Protein AF-A0A959NA51-F1 (afdb_monomer_lite)

Sequence (120 aa):
MKVLKYKSLKYNFSIVLLLSFVLGFSHCTSKLSTNKKTPHKFLILIERTENGLKLTSSEGCAWSELSFTISQDMQQTVSQLGMTTPDQTSTKDNNGLYDFLIVFTKTKDGISLVGKKGTA

pLDDT: mean 77.31, std 18.48, range [42.16, 98.5]

Foldseek 3Di:
DDDDDDDDDDDDPVVVVVVVPPPPPPPPPPPPPPVVVPQADWDWDWDADPADIKIATPGQAPDRIDDDHADAQGKWKAFSDGTDDPPDPPPDPVVPGGDWIWIWHQYPVGIDIDTPPSDD

Radius of gyration: 34.77 Å; chains: 1; bounding box: 69×37×106 Å

Secondary structure (DSSP, 8-state):
---PPPPP----HHHHTTSGGGG-------------------EEEEEE-SSSEEEEEEES-S-SEEEE---TT-EEEEETTEEE-TT------TT-----EEEEEEETTEEEEEEEES--

Structure (mmCIF, N/CA/C/O backbone):
data_AF-A0A959NA51-F1
#
_entry.id   AF-A0A959NA51-F1
#
loop_
_atom_site.group_PDB
_atom_site.id
_atom_site.type_symbol
_atom_site.label_atom_id
_atom_site.label_alt_id
_atom_site.label_comp_id
_atom_site.label_asym_id
_atom_site.label_entity_id
_atom_site.label_seq_id
_atom_site.pdbx_PDB_ins_code
_atom_site.Cartn_x
_atom_site.Cartn_y
_atom_site.Cartn_z
_atom_site.occupancy
_atom_site.B_iso_or_equiv
_atom_site.auth_seq_id
_atom_site.auth_comp_id
_atom_site.auth_asym_id
_atom_site.auth_atom_id
_atom_site.pdbx_PDB_model_num
ATOM 1 N N . MET A 1 1 ? 52.877 -22.730 -89.038 1.00 42.16 1 MET A N 1
ATOM 2 C CA . MET A 1 1 ? 52.033 -21.620 -88.543 1.00 42.16 1 MET A CA 1
ATOM 3 C C . MET A 1 1 ? 50.584 -22.111 -88.494 1.00 42.16 1 MET A C 1
ATOM 5 O O . MET A 1 1 ? 50.021 -22.370 -89.547 1.00 42.16 1 MET A O 1
ATOM 9 N N . LYS A 1 2 ? 50.016 -22.385 -87.307 1.00 50.38 2 LYS A N 1
ATOM 10 C CA . LYS A 1 2 ? 48.619 -22.850 -87.156 1.00 50.38 2 LYS A CA 1
ATOM 11 C C . LYS A 1 2 ? 47.751 -21.657 -86.762 1.00 50.38 2 LYS A C 1
ATOM 13 O O . LYS A 1 2 ? 47.970 -21.075 -85.707 1.00 50.38 2 LYS A O 1
ATOM 18 N N . VAL A 1 3 ? 46.795 -21.297 -87.612 1.00 48.84 3 VAL A N 1
ATOM 19 C CA . VAL A 1 3 ? 45.843 -20.210 -87.348 1.00 48.84 3 VAL A CA 1
ATOM 20 C C . VAL A 1 3 ? 44.620 -20.819 -86.664 1.00 48.84 3 VAL A C 1
ATOM 22 O O . VAL A 1 3 ? 43.935 -21.660 -87.247 1.00 48.84 3 VAL A O 1
ATOM 25 N N . LEU A 1 4 ? 44.373 -20.448 -85.407 1.00 55.72 4 LEU A N 1
ATOM 26 C CA . LEU A 1 4 ? 43.201 -20.897 -84.658 1.00 55.72 4 LEU A CA 1
ATOM 27 C C . LEU A 1 4 ? 41.961 -20.148 -85.161 1.00 55.72 4 LEU A C 1
ATOM 29 O O . LEU A 1 4 ? 41.909 -18.921 -85.128 1.00 55.72 4 LEU A O 1
ATOM 33 N N . LYS A 1 5 ? 40.953 -20.893 -85.627 1.00 58.81 5 LYS A N 1
ATOM 34 C CA . LYS A 1 5 ? 39.634 -20.350 -85.969 1.00 58.81 5 LYS A CA 1
ATOM 35 C C . LYS A 1 5 ? 38.782 -20.266 -84.703 1.00 58.81 5 LYS A C 1
ATOM 37 O O . LYS A 1 5 ? 38.444 -21.298 -84.129 1.00 58.81 5 LYS A O 1
ATOM 42 N N . TYR A 1 6 ? 38.403 -19.057 -84.297 1.00 66.81 6 TYR A N 1
ATOM 43 C CA . TYR A 1 6 ? 37.403 -18.850 -83.248 1.00 66.81 6 TYR A CA 1
ATOM 44 C C . TYR A 1 6 ? 35.991 -18.905 -83.860 1.00 66.81 6 TYR A C 1
ATOM 46 O O . TYR A 1 6 ? 35.735 -18.331 -84.919 1.00 66.81 6 TYR A O 1
ATOM 54 N N . LYS A 1 7 ? 35.080 -19.639 -83.213 1.00 57.53 7 LYS A N 1
ATOM 55 C CA . LYS A 1 7 ? 33.675 -19.780 -83.620 1.00 57.53 7 LYS A CA 1
ATOM 56 C C . LYS A 1 7 ? 32.838 -18.785 -82.812 1.00 57.53 7 LYS A C 1
ATOM 58 O O . LYS A 1 7 ? 32.816 -18.870 -81.587 1.00 57.53 7 LYS A O 1
ATOM 63 N N . SER A 1 8 ? 32.167 -17.845 -83.481 1.00 52.44 8 SER A N 1
ATOM 64 C CA . SER A 1 8 ? 31.359 -16.812 -82.817 1.00 52.44 8 SER A CA 1
ATOM 65 C C . SER A 1 8 ? 30.124 -17.425 -82.151 1.00 52.44 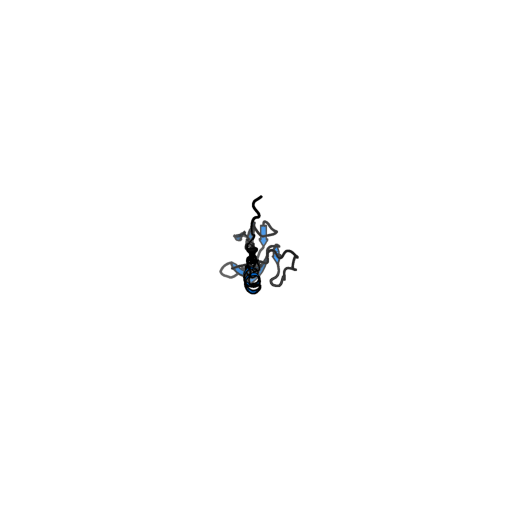8 SER A C 1
ATOM 67 O O . SER A 1 8 ? 29.264 -17.992 -82.834 1.00 52.44 8 SER A O 1
ATOM 69 N N . LEU A 1 9 ? 30.023 -17.294 -80.831 1.00 57.00 9 LEU A N 1
ATOM 70 C CA . LEU A 1 9 ? 28.887 -17.763 -80.045 1.00 57.00 9 LEU A CA 1
ATOM 71 C C . LEU A 1 9 ? 27.806 -16.669 -80.030 1.00 57.00 9 LEU A C 1
ATOM 73 O O . LEU A 1 9 ? 27.994 -15.607 -79.440 1.00 57.00 9 LEU A O 1
ATOM 77 N N . LYS A 1 10 ? 26.697 -16.902 -80.740 1.00 67.56 10 LYS A N 1
ATOM 78 C CA . LYS A 1 10 ? 25.585 -15.948 -80.862 1.00 67.56 10 LYS A CA 1
ATOM 79 C C . LYS A 1 10 ? 24.674 -16.065 -79.641 1.00 67.56 10 LYS A C 1
ATOM 81 O O . LYS A 1 10 ? 23.800 -16.926 -79.602 1.00 67.56 10 LYS A O 1
ATOM 86 N N . TYR A 1 11 ? 24.898 -15.219 -78.642 1.00 61.44 11 TYR A N 1
ATOM 87 C CA . TYR A 1 11 ? 23.985 -15.089 -77.510 1.00 61.44 11 TYR A CA 1
ATOM 88 C C . TYR A 1 11 ? 22.762 -14.264 -77.916 1.00 61.44 11 TYR A C 1
ATOM 90 O O . TYR A 1 11 ? 22.888 -13.136 -78.388 1.00 61.44 11 TYR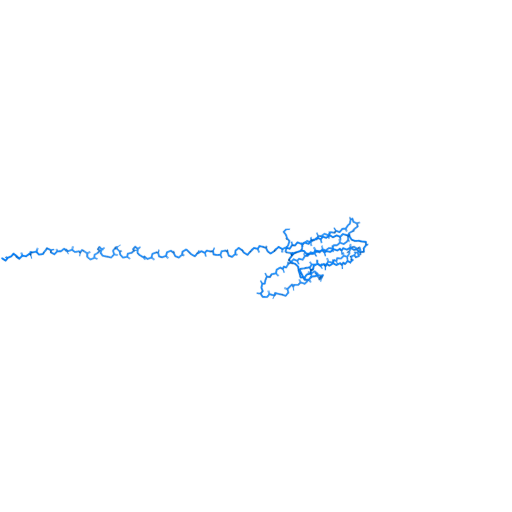 A O 1
ATOM 98 N N . ASN A 1 12 ? 21.571 -14.836 -77.731 1.00 54.12 12 ASN A N 1
ATOM 99 C CA . ASN A 1 12 ? 20.314 -14.135 -77.958 1.00 54.12 12 ASN A CA 1
ATOM 100 C C . ASN A 1 12 ? 20.129 -13.094 -76.852 1.00 54.12 12 ASN A C 1
ATOM 102 O O . ASN A 1 12 ? 20.047 -13.444 -75.676 1.00 54.12 12 ASN A O 1
ATOM 106 N N . PHE A 1 13 ? 20.036 -11.824 -77.241 1.00 57.28 13 PHE A N 1
ATOM 107 C CA . PHE A 1 13 ? 19.865 -10.661 -76.362 1.00 57.28 13 PHE A CA 1
ATOM 108 C C . PHE A 1 13 ? 18.744 -10.838 -75.313 1.00 57.28 13 PHE A C 1
ATOM 110 O O . PHE A 1 13 ? 18.839 -10.328 -74.202 1.00 57.28 13 PHE A O 1
ATOM 117 N N . SER A 1 14 ? 17.733 -11.661 -75.614 1.00 54.66 14 SER A N 1
ATOM 118 C CA . SER A 1 14 ? 16.622 -11.972 -74.708 1.00 54.66 14 SER A CA 1
ATOM 119 C C . SER A 1 14 ? 16.992 -12.842 -73.493 1.00 54.66 14 SER A C 1
ATOM 121 O O . SER A 1 14 ? 16.275 -12.821 -72.499 1.00 54.66 14 SER A O 1
ATOM 123 N N . ILE A 1 15 ? 18.096 -13.599 -73.540 1.00 57.78 15 ILE A N 1
ATOM 124 C CA . ILE A 1 15 ? 18.521 -14.495 -72.444 1.00 57.78 15 ILE A CA 1
ATOM 125 C C . ILE A 1 15 ? 19.254 -13.720 -71.339 1.00 57.78 15 ILE A C 1
ATOM 127 O O . ILE A 1 15 ? 19.184 -14.093 -70.171 1.00 57.78 15 ILE A O 1
ATOM 131 N N . VAL A 1 16 ? 19.903 -12.602 -71.679 1.00 57.44 16 VAL A N 1
ATOM 132 C CA . VAL A 1 16 ? 20.641 -11.776 -70.707 1.00 57.44 16 VAL A CA 1
ATOM 133 C C . VAL A 1 16 ? 19.685 -11.033 -69.762 1.00 57.44 16 VAL A C 1
ATOM 135 O O . VAL A 1 16 ? 20.008 -10.836 -68.594 1.00 57.44 16 VAL A O 1
ATOM 138 N N . LEU A 1 17 ? 18.476 -10.691 -70.226 1.00 55.34 17 LEU A N 1
ATOM 139 C CA . LEU A 1 17 ? 17.476 -9.959 -69.438 1.00 55.34 17 LEU A CA 1
ATOM 140 C C . LEU A 1 17 ? 16.801 -10.819 -68.346 1.00 55.34 17 LEU A C 1
ATOM 142 O O . LEU A 1 17 ? 16.302 -10.286 -67.363 1.00 55.34 17 LEU A O 1
ATOM 146 N N . LEU A 1 18 ? 16.790 -12.148 -68.497 1.00 54.94 18 LEU A N 1
ATOM 147 C CA . LEU A 1 18 ? 16.152 -13.073 -67.546 1.00 54.94 18 LEU A CA 1
ATOM 148 C C . LEU A 1 18 ? 17.040 -13.412 -66.336 1.00 54.94 18 LEU A C 1
ATOM 150 O O . LEU A 1 18 ? 16.531 -13.810 -65.292 1.00 54.94 18 LEU A O 1
ATOM 154 N N . LEU A 1 19 ? 18.357 -13.215 -66.445 1.00 55.25 19 LEU A N 1
ATOM 155 C CA . LEU A 1 19 ? 19.317 -13.486 -65.367 1.00 55.25 19 LEU A CA 1
ATOM 156 C C . LEU A 1 19 ? 19.475 -12.323 -64.372 1.00 55.25 19 LEU A C 1
ATOM 158 O O . LEU A 1 19 ? 19.976 -12.535 -63.270 1.00 55.25 19 LEU A O 1
ATOM 162 N N . SER A 1 20 ? 19.028 -11.109 -64.709 1.00 53.94 20 SER A N 1
ATOM 163 C CA . SER A 1 20 ? 19.143 -9.932 -63.832 1.00 53.94 20 SER A CA 1
ATOM 164 C C . SER A 1 20 ? 18.005 -9.788 -62.812 1.00 53.94 20 SER A C 1
ATOM 166 O O . SER A 1 20 ? 18.121 -8.989 -61.885 1.00 53.94 20 SER A O 1
ATOM 168 N N . PHE A 1 21 ? 16.930 -10.575 -62.917 1.00 52.22 21 PHE A N 1
ATOM 169 C CA . PHE A 1 21 ? 15.767 -10.458 -62.025 1.00 52.22 21 PHE A CA 1
ATOM 170 C C . PHE A 1 21 ? 15.924 -11.191 -60.673 1.00 52.22 21 PHE A C 1
ATOM 172 O O . PHE A 1 21 ? 15.093 -11.038 -59.783 1.00 52.22 21 PHE A O 1
ATOM 179 N N . VAL A 1 22 ? 16.998 -11.965 -60.470 1.00 56.00 22 VAL A N 1
ATOM 180 C CA . VAL A 1 22 ? 17.153 -12.832 -59.279 1.00 56.00 22 VAL A CA 1
ATOM 181 C C . VAL A 1 22 ? 17.844 -12.134 -58.092 1.00 56.00 22 VAL A C 1
ATOM 183 O O . VAL A 1 22 ? 17.839 -12.656 -56.983 1.00 56.00 22 VAL A O 1
ATOM 186 N N . LEU A 1 23 ? 18.393 -10.925 -58.259 1.00 55.78 23 LEU A N 1
ATOM 187 C CA . LEU A 1 23 ? 19.199 -10.260 -57.214 1.00 55.78 23 LEU A CA 1
ATOM 188 C C . LEU A 1 23 ? 18.465 -9.147 -56.435 1.00 55.78 23 LEU A C 1
ATOM 190 O O . LEU A 1 23 ? 19.090 -8.431 -55.659 1.00 55.78 23 LEU A O 1
ATOM 194 N N . GLY A 1 24 ? 17.151 -8.985 -56.629 1.00 58.78 24 GLY A N 1
ATOM 195 C CA . GLY A 1 24 ? 16.401 -7.823 -56.127 1.00 58.78 24 GLY A CA 1
ATOM 196 C C . GLY A 1 24 ? 15.621 -7.993 -54.820 1.00 58.78 24 GLY A C 1
ATOM 197 O O . GLY A 1 24 ? 15.147 -6.997 -54.281 1.00 58.78 24 GLY A O 1
ATOM 198 N N . PHE A 1 25 ? 15.470 -9.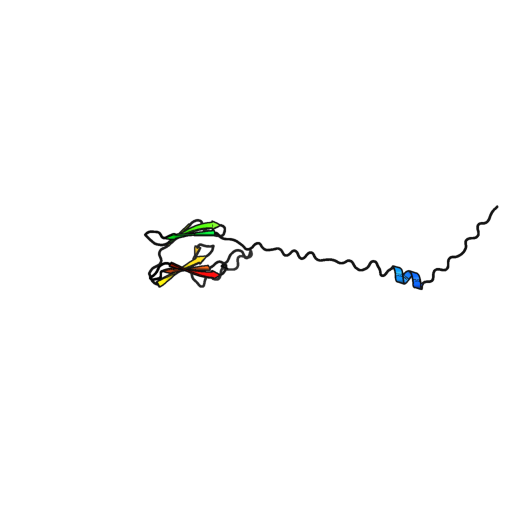204 -54.275 1.00 61.53 25 PHE A N 1
ATOM 199 C CA . PHE A 1 25 ? 14.735 -9.396 -53.018 1.00 61.53 25 PHE A CA 1
ATOM 200 C C . PHE A 1 25 ? 15.685 -9.413 -51.823 1.00 61.53 25 PHE A C 1
ATOM 202 O O . PHE A 1 25 ? 15.886 -10.436 -51.169 1.00 61.53 25 PHE A O 1
ATOM 209 N N . SER A 1 26 ? 16.232 -8.242 -51.502 1.00 61.12 26 SER A N 1
ATOM 210 C CA . SER A 1 26 ? 16.699 -7.962 -50.145 1.00 61.12 26 SER A CA 1
ATOM 211 C C . SER A 1 26 ? 15.483 -7.975 -49.218 1.00 61.12 26 SER A C 1
ATOM 213 O O . SER A 1 26 ? 14.855 -6.947 -48.977 1.00 61.12 26 SER A O 1
ATOM 215 N N . HIS A 1 27 ? 15.123 -9.158 -48.714 1.00 59.53 27 HIS A N 1
ATOM 216 C CA . HIS A 1 27 ? 14.236 -9.288 -47.566 1.00 59.53 27 HIS A CA 1
ATOM 217 C C . HIS A 1 27 ? 14.933 -8.635 -46.370 1.00 59.53 27 HIS A C 1
ATOM 219 O O . HIS A 1 27 ? 15.689 -9.271 -45.640 1.00 59.53 27 HIS A O 1
ATOM 225 N N . CYS A 1 28 ? 14.676 -7.344 -46.159 1.00 58.12 28 CYS A N 1
ATOM 226 C CA . CYS A 1 28 ? 14.855 -6.747 -44.850 1.00 58.12 28 CYS A CA 1
ATOM 227 C C . CYS A 1 28 ? 13.746 -7.319 -43.966 1.00 58.12 28 CYS A C 1
ATOM 229 O O . CYS A 1 28 ? 12.661 -6.755 -43.849 1.00 58.12 28 CYS A O 1
ATOM 231 N N . THR A 1 29 ? 13.991 -8.490 -43.379 1.00 64.38 29 THR A N 1
ATOM 232 C CA . THR A 1 29 ? 13.227 -8.909 -42.211 1.00 64.38 29 THR A CA 1
ATOM 233 C C . THR A 1 29 ? 13.606 -7.935 -41.108 1.00 64.38 29 THR A C 1
ATOM 235 O O . THR A 1 29 ? 14.655 -8.075 -40.472 1.00 64.38 29 THR A O 1
ATOM 238 N N . SER A 1 30 ? 12.791 -6.904 -40.914 1.00 63.31 30 SER A N 1
ATOM 239 C CA . SER A 1 30 ? 12.846 -6.101 -39.708 1.00 63.31 30 SER A CA 1
ATOM 240 C C . SER A 1 30 ? 12.684 -7.072 -38.543 1.00 63.31 30 SER A C 1
ATOM 242 O O . SER A 1 30 ? 11.624 -7.663 -38.339 1.00 63.31 30 SER A O 1
ATOM 244 N N . LYS A 1 31 ? 13.764 -7.294 -37.783 1.00 55.91 31 LYS A N 1
ATOM 245 C CA . LYS A 1 31 ? 13.616 -7.856 -36.446 1.00 55.91 31 LYS A CA 1
ATOM 246 C C . LYS A 1 31 ? 12.703 -6.876 -35.734 1.00 55.91 31 LYS A C 1
ATOM 248 O O . LYS A 1 31 ? 13.115 -5.754 -35.444 1.00 55.91 31 LYS A O 1
ATOM 253 N N . LEU A 1 32 ? 11.457 -7.276 -35.498 1.00 49.75 32 LEU A N 1
ATOM 254 C CA . LEU A 1 32 ? 10.641 -6.622 -34.502 1.00 49.75 32 LEU A CA 1
ATOM 255 C C . LEU A 1 32 ? 11.398 -6.849 -33.195 1.00 49.75 32 LEU A C 1
ATOM 257 O O . LEU A 1 32 ? 11.242 -7.876 -32.539 1.00 49.75 32 LEU A O 1
ATOM 261 N N . SER A 1 33 ? 12.265 -5.903 -32.835 1.00 53.62 33 SER A N 1
ATOM 262 C CA . SER A 1 33 ? 12.566 -5.655 -31.440 1.00 53.62 33 SER A CA 1
ATOM 263 C C . SER A 1 33 ? 11.233 -5.246 -30.845 1.00 53.62 33 SER A C 1
ATOM 265 O O . SER A 1 33 ? 10.927 -4.066 -30.698 1.00 53.62 33 SER A O 1
ATOM 267 N N . THR A 1 34 ? 10.414 -6.239 -30.493 1.00 47.66 34 THR A N 1
ATOM 268 C CA . THR A 1 34 ? 9.601 -6.101 -29.307 1.00 47.66 34 THR A CA 1
ATOM 269 C C . THR A 1 34 ? 10.639 -5.806 -28.240 1.00 47.66 34 THR A C 1
ATOM 271 O O . THR A 1 34 ? 11.298 -6.716 -27.731 1.00 47.66 34 THR A O 1
ATOM 274 N N . ASN A 1 35 ? 10.874 -4.526 -27.961 1.00 55.19 35 ASN A N 1
ATOM 275 C CA . ASN A 1 35 ? 11.334 -4.139 -26.652 1.00 55.19 35 ASN A CA 1
ATOM 276 C C . ASN A 1 35 ? 10.222 -4.679 -25.754 1.00 55.19 35 ASN A C 1
ATOM 278 O O . ASN A 1 35 ? 9.167 -4.062 -25.618 1.00 55.19 35 ASN A O 1
ATOM 282 N N . LYS A 1 36 ? 10.359 -5.941 -25.322 1.00 49.66 36 LYS A N 1
ATOM 283 C CA . LYS A 1 36 ? 9.505 -6.531 -24.308 1.00 49.66 36 LYS A CA 1
ATOM 284 C C . LYS A 1 36 ? 9.826 -5.682 -23.097 1.00 49.66 36 LYS A C 1
ATOM 286 O O . LYS A 1 36 ? 10.773 -5.985 -22.378 1.00 49.66 36 LYS A O 1
ATOM 291 N N . LYS A 1 37 ? 9.107 -4.566 -22.955 1.00 56.75 37 LYS A N 1
ATOM 292 C CA . LYS A 1 37 ? 9.165 -3.714 -21.783 1.00 56.75 37 LYS A CA 1
ATOM 293 C C . LYS A 1 37 ? 8.753 -4.646 -20.661 1.00 56.75 37 LYS A C 1
ATOM 295 O O . LYS A 1 37 ? 7.602 -5.075 -20.597 1.00 56.75 37 LYS A O 1
ATOM 300 N N . THR A 1 38 ? 9.736 -5.103 -19.896 1.00 61.84 38 THR A N 1
ATOM 301 C CA . THR A 1 38 ? 9.493 -5.978 -18.759 1.00 61.84 38 THR A CA 1
ATOM 302 C C . THR A 1 38 ? 8.497 -5.248 -17.874 1.00 61.84 38 THR A C 1
ATOM 304 O O . THR A 1 38 ? 8.766 -4.090 -17.538 1.00 61.84 38 THR A O 1
ATOM 307 N N . PRO A 1 39 ? 7.337 -5.852 -17.556 1.00 67.12 39 PRO A N 1
ATOM 308 C CA . PRO A 1 39 ? 6.377 -5.199 -16.699 1.00 67.12 39 PRO A CA 1
ATOM 309 C C . PRO A 1 39 ? 7.081 -4.865 -15.395 1.00 67.12 39 PRO A C 1
ATOM 311 O O . PRO A 1 39 ? 7.748 -5.684 -14.766 1.00 67.12 39 PRO A O 1
ATOM 314 N N . HIS A 1 40 ? 6.974 -3.593 -15.099 1.00 74.69 40 HIS A N 1
ATOM 315 C CA . HIS A 1 40 ? 7.528 -2.890 -13.976 1.00 74.69 40 HIS A CA 1
ATOM 316 C C . HIS A 1 40 ? 6.899 -3.469 -12.697 1.00 74.69 40 HIS A C 1
ATOM 318 O O . HIS A 1 40 ? 5.685 -3.394 -12.520 1.00 74.69 40 HIS A O 1
ATOM 324 N N . LYS A 1 41 ? 7.716 -4.122 -11.858 1.00 85.81 41 LYS A N 1
ATOM 325 C CA . LYS A 1 41 ? 7.278 -4.845 -10.654 1.00 85.81 41 LYS A CA 1
ATOM 326 C C . LYS A 1 41 ? 7.395 -3.969 -9.409 1.00 85.81 41 LYS A C 1
ATOM 328 O O . LYS A 1 41 ? 8.292 -3.137 -9.313 1.00 85.81 41 LYS A O 1
ATOM 333 N N . PHE A 1 42 ? 6.495 -4.185 -8.459 1.00 90.06 42 PHE A N 1
ATOM 334 C CA . PHE A 1 42 ? 6.580 -3.630 -7.113 1.00 90.06 42 PHE A CA 1
ATOM 335 C C . PHE A 1 42 ? 6.222 -4.712 -6.096 1.00 90.06 42 PHE A C 1
ATOM 337 O O . PHE A 1 42 ? 5.444 -5.621 -6.400 1.00 90.06 42 PHE A O 1
ATOM 344 N N . LEU A 1 43 ? 6.793 -4.614 -4.897 1.00 93.56 43 LEU A N 1
ATOM 345 C CA . LEU A 1 43 ? 6.512 -5.534 -3.799 1.00 93.56 43 LEU A CA 1
ATOM 346 C C . LEU A 1 43 ? 6.317 -4.749 -2.508 1.00 93.56 43 LEU A C 1
ATOM 348 O O . LEU A 1 43 ? 7.225 -4.056 -2.052 1.00 93.56 43 LEU A O 1
ATOM 352 N N . ILE A 1 44 ? 5.114 -4.867 -1.946 1.00 95.56 44 ILE A N 1
ATOM 353 C CA . ILE A 1 44 ? 4.676 -4.147 -0.752 1.00 95.56 44 ILE A CA 1
ATOM 354 C C . ILE A 1 44 ? 4.140 -5.167 0.253 1.00 95.56 44 ILE A C 1
ATOM 356 O O . ILE A 1 44 ? 3.188 -5.892 -0.035 1.00 95.56 44 ILE A O 1
ATOM 360 N N . LEU A 1 45 ? 4.741 -5.199 1.439 1.00 97.44 45 LEU A N 1
ATOM 361 C CA . LEU A 1 45 ? 4.223 -5.875 2.623 1.00 97.44 45 LEU A CA 1
ATOM 362 C C . LEU A 1 45 ? 3.264 -4.931 3.355 1.00 97.44 45 LEU A C 1
ATOM 364 O O . LEU A 1 45 ? 3.576 -3.756 3.523 1.00 97.44 45 LEU A O 1
ATOM 368 N N . ILE A 1 46 ? 2.108 -5.439 3.783 1.00 96.69 46 ILE A N 1
ATOM 369 C CA . ILE A 1 46 ? 1.090 -4.675 4.514 1.00 96.69 46 ILE A CA 1
ATOM 370 C C . ILE A 1 46 ? 0.852 -5.352 5.860 1.00 96.69 46 ILE A C 1
ATOM 372 O O . ILE A 1 46 ? 0.485 -6.524 5.914 1.00 96.69 46 ILE A O 1
ATOM 376 N N . GLU A 1 47 ? 0.996 -4.590 6.936 1.00 96.62 47 GLU A N 1
ATOM 377 C CA . GLU A 1 47 ? 0.843 -5.056 8.309 1.00 96.62 47 GLU A CA 1
ATOM 378 C C . GLU A 1 47 ? -0.175 -4.185 9.048 1.00 96.62 47 GLU A C 1
ATOM 380 O O . GLU A 1 47 ? -0.199 -2.959 8.904 1.00 96.62 47 GLU A O 1
ATOM 385 N N . ARG A 1 48 ? -1.023 -4.814 9.869 1.00 94.38 48 ARG A N 1
ATOM 386 C CA . ARG A 1 48 ? -1.823 -4.081 10.856 1.00 94.38 48 ARG A CA 1
ATOM 387 C C . ARG A 1 48 ? -0.962 -3.798 12.077 1.00 94.38 48 ARG A C 1
ATOM 389 O O . ARG A 1 48 ? -0.278 -4.686 12.572 1.00 94.38 48 ARG A O 1
ATOM 396 N N . THR A 1 49 ? -1.053 -2.578 12.578 1.00 95.12 49 THR A N 1
ATOM 397 C CA . THR A 1 49 ? -0.434 -2.152 13.833 1.00 95.12 49 THR A CA 1
ATOM 398 C C . THR A 1 49 ? -1.524 -1.755 14.826 1.00 95.12 49 THR A C 1
ATOM 400 O O . THR A 1 49 ? -2.697 -1.657 14.462 1.00 95.12 49 THR A O 1
ATOM 403 N N . GLU A 1 50 ? -1.152 -1.490 16.079 1.00 92.69 50 GLU A N 1
ATOM 404 C CA . GLU A 1 50 ? -2.090 -0.985 17.095 1.00 92.69 50 GLU A CA 1
ATOM 405 C C . GLU A 1 50 ? -2.772 0.324 16.657 1.00 92.69 50 GLU A C 1
ATOM 407 O O . GLU A 1 50 ? -3.951 0.538 16.931 1.00 92.69 50 GLU A O 1
ATOM 412 N N . ASN A 1 51 ? -2.051 1.166 15.907 1.00 89.00 51 ASN A N 1
ATOM 413 C CA . ASN A 1 51 ? -2.493 2.508 15.528 1.00 89.00 51 ASN A CA 1
ATOM 414 C C . ASN A 1 51 ? -2.967 2.622 14.072 1.00 89.00 51 ASN A C 1
ATOM 416 O O . ASN A 1 51 ? -3.444 3.684 13.674 1.00 89.00 51 ASN A O 1
ATOM 420 N N . GLY A 1 52 ? -2.858 1.576 13.249 1.00 93.75 52 GLY A N 1
ATOM 421 C CA . GLY A 1 52 ? -3.249 1.656 11.843 1.00 93.75 52 GLY A CA 1
ATOM 422 C C . GLY A 1 52 ? -2.611 0.597 10.954 1.00 93.75 52 GLY A C 1
ATOM 423 O O . GLY A 1 52 ? -2.663 -0.597 11.244 1.00 93.75 52 GLY A O 1
ATOM 424 N N . LEU A 1 53 ? -2.061 1.045 9.829 1.00 96.88 53 LEU A N 1
ATOM 425 C CA . LEU A 1 53 ? -1.378 0.215 8.846 1.00 96.88 53 LEU A CA 1
ATOM 426 C C . LEU A 1 53 ? 0.075 0.645 8.705 1.00 96.88 53 LEU A C 1
ATOM 428 O O . LEU A 1 53 ? 0.368 1.840 8.662 1.00 96.88 53 LEU A O 1
ATOM 432 N N . LYS A 1 54 ? 0.957 -0.345 8.578 1.00 97.75 54 LYS A N 1
ATOM 433 C CA . LYS A 1 54 ? 2.337 -0.180 8.136 1.00 97.75 54 LYS A CA 1
ATOM 434 C C . LYS A 1 54 ? 2.495 -0.859 6.781 1.00 97.75 54 LYS A C 1
ATOM 436 O O . LYS A 1 54 ? 2.062 -1.993 6.594 1.00 97.75 54 LYS A O 1
ATOM 441 N N . LEU A 1 55 ? 3.089 -0.149 5.835 1.00 98.00 55 LEU A N 1
ATOM 442 C CA . LEU A 1 55 ? 3.479 -0.667 4.534 1.00 98.00 55 LEU A CA 1
ATOM 443 C C . LEU A 1 55 ? 5.000 -0.645 4.449 1.00 98.00 55 LEU A C 1
ATOM 445 O O . LEU A 1 55 ? 5.607 0.379 4.754 1.00 98.00 55 LEU A O 1
ATOM 449 N N . THR A 1 56 ? 5.597 -1.729 3.969 1.00 98.50 56 THR A N 1
ATOM 450 C CA . THR A 1 56 ? 7.034 -1.813 3.693 1.00 98.50 56 THR A CA 1
ATOM 451 C C . THR A 1 56 ? 7.238 -2.219 2.243 1.00 98.50 56 THR A C 1
ATOM 453 O O . THR A 1 56 ? 6.706 -3.235 1.803 1.00 98.50 56 THR A O 1
ATOM 456 N N . SER A 1 57 ? 7.998 -1.430 1.490 1.00 96.69 57 SER A N 1
ATOM 457 C CA . SER A 1 57 ? 8.303 -1.694 0.085 1.00 96.69 57 SER A CA 1
ATOM 458 C C . SER A 1 57 ? 9.745 -2.159 -0.071 1.00 96.69 57 SER A C 1
ATOM 460 O O . SER A 1 57 ? 10.673 -1.492 0.386 1.00 96.69 57 SER A O 1
ATOM 462 N N . SER A 1 58 ? 9.935 -3.279 -0.768 1.00 95.81 58 SER A N 1
ATOM 463 C CA . SER A 1 58 ? 11.265 -3.779 -1.141 1.00 95.81 58 SER A CA 1
ATOM 464 C C . SER A 1 58 ? 11.604 -3.544 -2.615 1.00 95.81 58 SER A C 1
ATOM 466 O O . SER A 1 58 ? 12.756 -3.708 -3.006 1.00 95.81 58 SER A O 1
ATOM 468 N N . GLU A 1 59 ? 10.619 -3.189 -3.445 1.00 92.06 59 GLU A N 1
ATOM 469 C CA . GLU A 1 59 ? 10.794 -2.967 -4.883 1.00 92.06 59 GLU A CA 1
ATOM 470 C C . GLU A 1 59 ? 9.705 -2.024 -5.417 1.00 92.06 59 GLU A C 1
ATOM 472 O O . GLU A 1 59 ? 8.538 -2.139 -5.041 1.00 92.06 59 GLU A O 1
ATOM 477 N N . GLY A 1 60 ? 10.069 -1.124 -6.334 1.00 88.50 60 GLY A N 1
ATOM 478 C CA . GLY A 1 60 ? 9.106 -0.373 -7.150 1.00 88.50 60 GLY A CA 1
ATOM 479 C C . GLY A 1 60 ? 8.427 0.834 -6.488 1.00 88.50 60 GLY A C 1
ATOM 480 O O . GLY A 1 60 ? 7.556 1.429 -7.120 1.00 88.50 60 GLY A O 1
ATOM 481 N N . CYS A 1 61 ? 8.826 1.233 -5.273 1.00 91.69 61 CYS A N 1
ATOM 482 C CA . CYS A 1 61 ? 8.347 2.457 -4.611 1.00 91.69 61 CYS A CA 1
ATOM 483 C C . CYS A 1 61 ? 9.506 3.397 -4.237 1.00 91.69 61 CYS A C 1
ATOM 485 O O . CYS A 1 61 ? 10.609 2.948 -3.933 1.00 91.69 61 CYS A O 1
ATOM 487 N N . ALA A 1 62 ? 9.241 4.706 -4.224 1.00 92.31 62 ALA A N 1
ATOM 488 C CA . ALA A 1 62 ? 10.165 5.753 -3.775 1.00 92.31 62 ALA A CA 1
ATOM 489 C C . ALA A 1 62 ? 10.306 5.821 -2.243 1.00 92.31 62 ALA A C 1
ATOM 491 O O . ALA A 1 62 ? 11.169 6.522 -1.721 1.00 92.31 62 ALA A O 1
ATOM 492 N N . TRP A 1 63 ? 9.447 5.101 -1.527 1.00 95.00 63 TRP A N 1
ATOM 493 C CA . TRP A 1 63 ? 9.451 4.968 -0.080 1.00 95.00 63 TRP A CA 1
ATOM 494 C C . TRP A 1 63 ? 9.801 3.528 0.304 1.00 95.00 63 TRP A C 1
ATOM 496 O O . TRP A 1 63 ? 9.412 2.582 -0.380 1.00 95.00 63 TRP A O 1
ATOM 506 N N . SER A 1 64 ? 10.533 3.365 1.406 1.00 97.12 64 SER A N 1
ATOM 507 C CA . SER A 1 64 ? 10.813 2.062 2.020 1.00 97.12 64 SER A CA 1
ATOM 508 C C . SER A 1 64 ? 9.730 1.670 3.020 1.00 97.12 64 SER A C 1
ATOM 510 O O . SER A 1 64 ? 9.357 0.503 3.091 1.00 97.12 64 SER A O 1
ATOM 512 N N . GLU A 1 65 ? 9.183 2.642 3.754 1.00 98.06 65 GLU A N 1
ATOM 513 C CA . GLU A 1 65 ? 8.096 2.438 4.707 1.00 98.06 65 GLU A CA 1
ATOM 514 C C . GLU A 1 65 ? 7.070 3.578 4.650 1.00 98.06 65 GLU A C 1
ATOM 516 O O . GLU A 1 65 ? 7.422 4.746 4.480 1.00 98.06 65 GLU A O 1
ATOM 521 N N . LEU A 1 66 ? 5.797 3.235 4.841 1.00 97.31 66 LEU A N 1
ATOM 522 C CA . LEU A 1 66 ? 4.712 4.169 5.136 1.00 97.31 66 LEU A CA 1
ATOM 523 C C . LEU A 1 66 ? 3.944 3.668 6.352 1.00 97.31 66 LEU A C 1
ATOM 525 O O . LEU A 1 66 ? 3.779 2.467 6.553 1.00 97.31 66 LEU A O 1
ATOM 529 N N . SER A 1 67 ? 3.440 4.584 7.168 1.00 97.06 67 SER A N 1
ATOM 530 C CA . SER A 1 67 ? 2.546 4.248 8.273 1.00 97.06 67 SER A CA 1
ATOM 531 C C . SER A 1 67 ? 1.457 5.294 8.390 1.00 97.06 67 SER A C 1
ATOM 533 O O . SER A 1 67 ? 1.737 6.490 8.351 1.00 97.06 67 SER A O 1
ATOM 535 N N . PHE A 1 68 ? 0.212 4.841 8.495 1.00 96.88 68 PHE A N 1
ATOM 536 C CA . PHE A 1 68 ? -0.944 5.725 8.553 1.00 96.88 68 PHE A CA 1
ATOM 537 C C . PHE A 1 68 ? -2.139 5.062 9.229 1.00 96.88 68 PHE A C 1
ATOM 539 O O . PHE A 1 68 ? -2.275 3.838 9.273 1.00 96.88 68 PHE A O 1
ATOM 546 N N . THR A 1 69 ? -3.039 5.900 9.730 1.00 96.00 69 THR A N 1
ATOM 547 C CA . THR A 1 69 ? -4.310 5.490 10.323 1.00 96.00 69 THR A CA 1
ATOM 548 C C . THR A 1 69 ? -5.440 5.824 9.362 1.00 96.00 69 THR A C 1
ATOM 550 O O . THR A 1 69 ? -5.445 6.887 8.747 1.00 96.00 69 THR A O 1
ATOM 553 N N . ILE A 1 70 ? -6.423 4.933 9.257 1.00 94.50 70 ILE A N 1
ATOM 554 C CA . ILE A 1 70 ? -7.658 5.179 8.513 1.00 94.50 70 ILE A CA 1
ATOM 555 C C . ILE A 1 70 ? -8.817 5.099 9.505 1.00 94.50 70 ILE A C 1
ATOM 557 O O . ILE A 1 70 ? -8.950 4.106 10.228 1.00 94.50 70 ILE A O 1
ATOM 561 N N . SER A 1 71 ? -9.643 6.139 9.562 1.00 94.38 71 SER A N 1
ATOM 562 C CA . SER A 1 71 ? -10.887 6.121 10.337 1.00 94.38 71 SER A CA 1
ATOM 563 C C . SER A 1 71 ? -11.922 5.198 9.688 1.00 94.38 71 SER A C 1
ATOM 565 O O . SER A 1 71 ? -11.816 4.857 8.513 1.00 94.38 71 SER A O 1
ATOM 567 N N . GLN A 1 72 ? -12.922 4.774 10.458 1.00 95.12 72 GLN A N 1
ATOM 568 C CA . GLN A 1 72 ? -13.997 3.914 9.963 1.00 95.12 72 GLN A CA 1
ATOM 569 C C . GLN A 1 72 ? -14.672 4.520 8.722 1.00 95.12 72 GLN A C 1
ATOM 571 O O . GLN A 1 72 ? -14.982 5.708 8.719 1.00 95.12 72 GLN A O 1
ATOM 576 N N . ASP A 1 73 ? -14.866 3.705 7.683 1.00 93.38 73 ASP A N 1
ATOM 577 C CA . ASP A 1 73 ? -15.476 4.060 6.394 1.00 93.38 73 ASP A CA 1
ATOM 578 C C . ASP A 1 73 ? -14.734 5.165 5.604 1.00 93.38 73 ASP A C 1
ATOM 580 O O . ASP A 1 73 ? -15.212 5.629 4.569 1.00 93.38 73 ASP A O 1
ATOM 584 N N . MET A 1 74 ? -13.525 5.542 6.041 1.00 93.81 74 MET A N 1
ATOM 585 C CA . MET A 1 74 ? -12.632 6.461 5.331 1.00 93.81 74 MET A CA 1
ATOM 586 C C . MET A 1 74 ? -11.639 5.707 4.444 1.00 93.81 74 MET A C 1
ATOM 588 O O . MET A 1 74 ? -11.424 4.499 4.590 1.00 93.81 74 MET A O 1
ATOM 592 N N . GLN A 1 75 ? -11.016 6.444 3.521 1.00 95.06 75 GLN A N 1
ATOM 593 C CA . GLN A 1 75 ? -10.094 5.897 2.531 1.00 95.06 75 GLN A CA 1
ATOM 594 C C . GLN A 1 75 ? -8.730 6.583 2.582 1.00 95.06 75 GLN A C 1
ATOM 596 O O . GLN A 1 75 ? -8.644 7.792 2.784 1.00 95.06 75 GLN A O 1
ATOM 601 N N . GLN A 1 76 ? -7.678 5.808 2.327 1.00 96.31 76 GLN A N 1
ATOM 602 C CA . GLN A 1 76 ? -6.338 6.307 2.033 1.00 96.31 76 GLN A CA 1
ATOM 603 C C . GLN A 1 76 ? -5.869 5.707 0.709 1.00 96.31 76 GLN A C 1
ATOM 605 O O . GLN A 1 76 ? -5.909 4.490 0.527 1.00 96.31 76 GLN A O 1
ATOM 610 N N . THR A 1 77 ? -5.408 6.551 -0.212 1.00 95.69 77 THR A N 1
ATOM 611 C CA . THR A 1 77 ? -4.831 6.096 -1.485 1.00 95.69 77 THR A CA 1
ATOM 612 C C . THR A 1 77 ? -3.308 6.105 -1.393 1.00 95.69 77 THR A C 1
ATOM 614 O O . THR A 1 77 ? -2.735 7.003 -0.776 1.00 95.69 77 THR A O 1
ATOM 617 N N . VAL A 1 78 ? -2.645 5.107 -1.972 1.00 95.19 78 VAL A N 1
ATOM 618 C CA . VAL A 1 78 ? -1.181 4.978 -1.992 1.00 95.19 78 VAL A CA 1
ATOM 619 C C . VAL A 1 78 ? -0.706 4.687 -3.416 1.00 95.19 78 VAL A C 1
ATOM 621 O O . VAL A 1 78 ? -1.313 3.881 -4.125 1.00 95.19 78 VAL A O 1
ATOM 624 N N . SER A 1 79 ? 0.385 5.339 -3.816 1.00 93.00 79 SER A N 1
ATOM 625 C CA . SER A 1 79 ? 1.092 5.150 -5.087 1.00 93.00 79 SER A CA 1
ATOM 626 C C . SER A 1 79 ? 2.580 4.862 -4.862 1.00 93.00 79 SER A C 1
ATOM 628 O O . SER A 1 79 ? 3.065 4.857 -3.723 1.00 93.00 79 SER A O 1
ATOM 630 N N . GLN A 1 80 ? 3.339 4.687 -5.951 1.00 91.12 80 GLN A N 1
ATOM 631 C CA . GLN A 1 80 ? 4.794 4.513 -5.880 1.00 91.12 80 GLN A CA 1
ATOM 632 C C . GLN A 1 80 ? 5.511 5.686 -5.197 1.00 91.12 80 GLN A C 1
ATOM 634 O O . GLN A 1 80 ? 6.620 5.508 -4.703 1.00 91.12 80 GLN A O 1
ATOM 639 N N . LEU A 1 81 ? 4.895 6.873 -5.146 1.00 90.69 81 LEU A N 1
ATOM 640 C CA . LEU A 1 81 ? 5.483 8.066 -4.533 1.00 90.69 81 LEU A CA 1
ATOM 641 C C . LEU A 1 81 ? 5.076 8.269 -3.070 1.00 90.69 81 LEU A C 1
ATOM 643 O O . LEU A 1 81 ? 5.743 9.021 -2.366 1.00 90.69 81 LEU A O 1
ATOM 647 N N . GLY A 1 82 ? 4.030 7.596 -2.587 1.00 93.19 82 GLY A N 1
ATOM 648 C CA . GLY A 1 82 ? 3.592 7.716 -1.198 1.00 93.19 82 GLY A CA 1
ATOM 649 C C . GLY A 1 82 ? 2.078 7.705 -1.035 1.00 93.19 82 GLY A C 1
ATOM 650 O O . GLY A 1 82 ? 1.343 7.201 -1.883 1.00 93.19 82 GLY A O 1
ATOM 651 N N . MET A 1 83 ? 1.608 8.288 0.069 1.00 94.62 83 MET A N 1
ATOM 652 C CA . MET A 1 83 ? 0.190 8.583 0.275 1.00 94.62 83 MET A CA 1
ATOM 653 C C . MET A 1 83 ? -0.283 9.673 -0.690 1.00 94.62 83 MET A C 1
ATOM 655 O O . MET A 1 83 ? 0.408 10.665 -0.909 1.00 94.62 83 MET A O 1
ATOM 659 N N . THR A 1 84 ? -1.473 9.488 -1.252 1.00 92.19 84 THR A N 1
ATOM 660 C CA . THR A 1 84 ? -2.024 10.347 -2.298 1.00 92.19 84 THR A CA 1
ATOM 661 C C . THR A 1 84 ? -3.555 10.448 -2.233 1.00 92.19 84 THR A C 1
ATOM 663 O O . THR A 1 84 ? -4.198 9.833 -1.378 1.00 92.19 84 THR A O 1
ATOM 666 N N . THR A 1 85 ? -4.141 11.243 -3.129 1.00 86.31 85 THR A N 1
ATOM 667 C CA . THR A 1 85 ? -5.575 11.338 -3.395 1.00 86.31 85 THR A CA 1
ATOM 668 C C . THR A 1 85 ? -5.980 10.439 -4.574 1.00 86.31 85 THR A C 1
ATOM 670 O O . THR A 1 85 ? -5.148 10.118 -5.425 1.00 86.31 85 THR A O 1
ATOM 673 N N . PRO A 1 86 ? -7.262 10.037 -4.667 1.00 76.75 86 PRO A N 1
ATOM 674 C CA . PRO A 1 86 ? -7.755 9.195 -5.764 1.00 76.75 86 PRO A CA 1
ATOM 675 C C . PRO A 1 86 ? -7.556 9.797 -7.164 1.00 76.75 86 PRO A C 1
ATOM 677 O O . PRO A 1 86 ? -7.406 9.053 -8.130 1.00 76.75 86 PRO A O 1
ATOM 680 N N . ASP A 1 87 ? -7.532 11.130 -7.257 1.00 71.62 87 ASP A N 1
ATOM 681 C CA . ASP A 1 87 ? -7.471 11.878 -8.516 1.00 71.62 87 ASP A CA 1
ATOM 682 C C . ASP A 1 87 ? -6.050 12.301 -8.911 1.00 71.62 87 ASP A C 1
ATOM 684 O O . ASP A 1 87 ? -5.885 13.068 -9.862 1.00 71.62 87 ASP A O 1
ATOM 688 N N . GLN A 1 88 ? -5.006 11.844 -8.202 1.00 65.38 88 GLN A N 1
ATOM 689 C CA . GLN A 1 88 ? -3.639 12.134 -8.632 1.00 65.38 88 GLN A CA 1
ATOM 690 C C . GLN A 1 88 ? -3.369 11.475 -9.988 1.00 65.38 88 GLN A C 1
ATOM 692 O O . GLN A 1 88 ? -3.052 10.292 -10.107 1.00 65.38 88 GLN A O 1
ATOM 697 N N . THR A 1 89 ? -3.460 12.286 -11.037 1.00 58.72 89 THR A N 1
ATOM 698 C CA . THR A 1 89 ? -2.879 11.986 -12.333 1.00 58.72 89 THR A CA 1
ATOM 699 C C . THR A 1 89 ? -1.383 12.200 -12.188 1.00 58.72 89 THR A C 1
ATOM 701 O O . THR A 1 89 ? -0.937 13.347 -12.130 1.00 58.72 89 THR A O 1
ATOM 704 N N . SER A 1 90 ? -0.610 11.121 -12.085 1.00 56.31 90 SER A N 1
ATOM 705 C CA . SER A 1 90 ? 0.848 11.179 -12.160 1.00 56.31 90 SER A CA 1
ATOM 706 C C . SER A 1 90 ? 1.227 12.060 -13.346 1.00 56.31 90 SER A C 1
ATOM 708 O O . SER A 1 90 ? 0.916 11.749 -14.501 1.00 56.31 90 SER A O 1
ATOM 710 N N . THR A 1 91 ? 1.792 13.234 -13.061 1.00 51.59 91 THR A N 1
ATOM 711 C CA . THR A 1 91 ? 2.358 14.096 -14.091 1.00 51.59 91 THR A CA 1
ATOM 712 C C . THR A 1 91 ? 3.371 13.248 -14.816 1.00 51.59 91 THR A C 1
ATOM 714 O O . THR A 1 91 ? 4.318 12.811 -14.177 1.00 51.59 91 THR A O 1
ATOM 717 N N . LYS A 1 92 ? 3.131 12.988 -16.106 1.00 50.81 92 LYS A N 1
ATOM 718 C CA . LYS A 1 92 ? 4.016 12.225 -16.982 1.00 50.81 92 LYS A CA 1
ATOM 719 C C . LYS A 1 92 ? 5.460 12.670 -16.774 1.00 50.81 92 LYS A C 1
ATOM 721 O O . LYS A 1 92 ? 5.914 13.634 -17.384 1.00 50.81 92 LYS A O 1
ATOM 726 N N . ASP A 1 93 ? 6.198 11.952 -15.954 1.00 52.03 93 ASP A N 1
ATOM 727 C CA . ASP A 1 93 ? 7.634 11.946 -16.025 1.00 52.03 93 ASP A CA 1
ATOM 728 C C . ASP A 1 93 ? 7.977 11.291 -17.362 1.00 52.03 93 ASP A C 1
ATOM 730 O O . ASP A 1 93 ? 7.442 10.246 -17.747 1.00 52.03 93 ASP A O 1
ATOM 734 N N . ASN A 1 94 ? 8.830 11.973 -18.123 1.00 52.84 94 ASN A N 1
ATOM 735 C CA . ASN A 1 94 ? 9.151 11.689 -19.524 1.00 52.84 94 ASN A CA 1
ATOM 736 C C . ASN A 1 94 ? 9.740 10.277 -19.769 1.00 52.84 94 ASN A C 1
ATOM 738 O O . ASN A 1 94 ? 10.051 9.937 -20.907 1.00 52.84 94 ASN A O 1
ATOM 742 N N . ASN A 1 95 ? 9.860 9.451 -18.722 1.00 56.34 95 ASN A N 1
ATOM 743 C CA . ASN A 1 95 ? 10.310 8.063 -18.752 1.00 56.34 95 ASN A CA 1
ATOM 744 C C . ASN A 1 95 ? 9.190 7.010 -18.623 1.00 56.34 95 ASN A C 1
ATOM 746 O O . ASN A 1 95 ? 9.446 5.836 -18.893 1.00 56.34 95 ASN A O 1
ATOM 750 N N . GLY A 1 96 ? 7.953 7.379 -18.266 1.00 55.28 96 GLY A N 1
ATOM 751 C CA . GLY A 1 96 ? 6.803 6.464 -18.274 1.00 55.28 96 GLY A CA 1
ATOM 752 C C . GLY A 1 96 ? 6.967 5.227 -17.382 1.00 55.28 96 GLY A C 1
ATOM 753 O O . GLY A 1 96 ? 6.769 4.100 -17.863 1.00 55.28 96 GLY A O 1
ATOM 754 N N . LEU A 1 97 ? 7.359 5.432 -16.118 1.00 57.41 97 LEU A N 1
ATOM 755 C CA . LEU A 1 97 ? 7.646 4.368 -15.157 1.00 57.41 97 LEU A CA 1
ATOM 756 C C . LEU A 1 97 ? 6.773 4.472 -13.896 1.00 57.41 97 LEU A C 1
ATOM 758 O O . LEU A 1 97 ? 6.889 5.419 -13.135 1.00 57.41 97 LEU A O 1
ATOM 762 N N . TY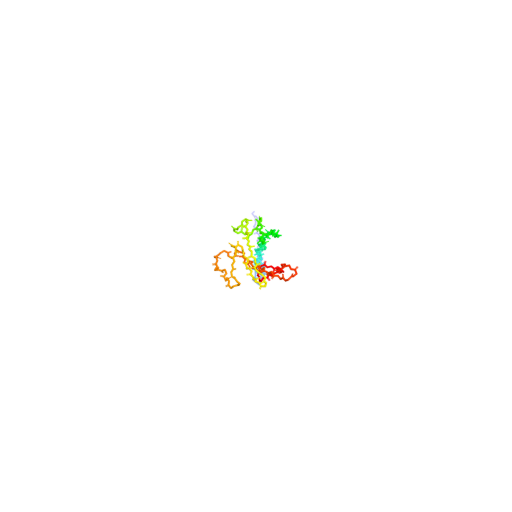R A 1 98 ? 5.989 3.404 -13.697 1.00 61.19 98 TYR A N 1
ATOM 763 C CA . TYR A 1 98 ? 5.117 3.041 -12.568 1.00 61.19 98 TYR A CA 1
ATOM 764 C C . TYR A 1 98 ? 3.976 4.003 -12.256 1.00 61.19 98 TYR A C 1
ATOM 766 O O . TYR A 1 98 ? 4.163 5.177 -11.989 1.00 61.19 98 TYR A O 1
ATOM 774 N N . ASP A 1 99 ? 2.766 3.458 -12.276 1.00 74.44 99 ASP A N 1
ATOM 775 C CA . ASP A 1 99 ? 1.547 4.210 -12.031 1.00 74.44 99 ASP A CA 1
ATOM 776 C C . ASP A 1 99 ? 0.563 3.252 -11.353 1.00 74.44 99 ASP A C 1
ATOM 778 O O . ASP A 1 99 ? -0.436 2.832 -11.942 1.00 74.44 99 ASP A O 1
ATOM 782 N N . PHE A 1 100 ? 0.934 2.769 -10.161 1.00 88.75 100 PHE A N 1
ATOM 783 C CA . PHE A 1 100 ? 0.001 1.990 -9.356 1.00 88.75 100 PHE A CA 1
ATOM 784 C C . PHE A 1 100 ? -0.785 2.917 -8.443 1.00 88.75 100 PHE A C 1
ATOM 786 O O . PHE A 1 100 ? -0.276 3.922 -7.946 1.00 88.75 100 PHE A O 1
ATOM 793 N N . LEU A 1 101 ? -2.039 2.552 -8.215 1.00 91.88 101 LEU A N 1
ATOM 794 C CA . LEU A 1 101 ? -2.906 3.265 -7.296 1.00 91.88 101 LEU A CA 1
ATOM 795 C C . LEU A 1 101 ? -3.702 2.234 -6.504 1.00 91.88 101 LEU A C 1
ATOM 797 O O . LEU A 1 101 ? -4.519 1.510 -7.075 1.00 91.88 101 LEU A O 1
ATOM 801 N N . ILE A 1 102 ? -3.435 2.143 -5.204 1.00 93.94 102 ILE A N 1
ATOM 802 C CA . ILE A 1 102 ? -4.108 1.213 -4.294 1.00 93.94 102 ILE A CA 1
ATOM 803 C C . ILE A 1 102 ? -4.905 2.036 -3.287 1.00 93.94 102 ILE A C 1
ATOM 805 O O . ILE A 1 102 ? -4.358 2.913 -2.619 1.00 93.94 102 ILE A O 1
ATOM 809 N N . VAL A 1 103 ? -6.200 1.751 -3.181 1.00 95.50 103 VAL A N 1
ATOM 810 C CA . VAL A 1 103 ? -7.104 2.384 -2.219 1.00 95.50 103 VAL A CA 1
ATOM 811 C C . VAL A 1 103 ? -7.326 1.435 -1.052 1.00 95.50 103 VAL A C 1
ATOM 813 O O . VAL A 1 103 ? -7.812 0.319 -1.231 1.00 95.50 103 VAL A O 1
ATOM 816 N N . PHE A 1 104 ? -6.994 1.903 0.145 1.00 96.38 104 PHE A N 1
ATOM 817 C CA . PHE A 1 104 ? -7.234 1.225 1.409 1.00 96.38 104 PHE A CA 1
ATOM 818 C C . PHE A 1 104 ? -8.477 1.830 2.053 1.00 96.38 104 PHE A C 1
ATOM 820 O O . PHE A 1 104 ? -8.555 3.044 2.213 1.00 96.38 104 PHE A O 1
ATOM 827 N N . THR A 1 105 ? -9.447 1.001 2.430 1.00 95.81 105 THR A N 1
ATOM 828 C CA . THR A 1 105 ? -10.657 1.441 3.145 1.00 95.81 105 THR A CA 1
ATOM 829 C C . THR A 1 105 ? -10.799 0.658 4.436 1.00 95.81 105 THR A C 1
ATOM 831 O O . THR A 1 105 ? -10.762 -0.575 4.413 1.00 95.81 105 THR A O 1
ATOM 834 N N . LYS A 1 106 ? -10.989 1.351 5.562 1.00 94.69 106 LYS A N 1
ATOM 835 C CA . LYS A 1 106 ? -11.345 0.678 6.813 1.00 94.69 106 LYS A CA 1
ATOM 836 C C . LYS A 1 106 ? -12.841 0.399 6.821 1.00 94.69 106 LYS A C 1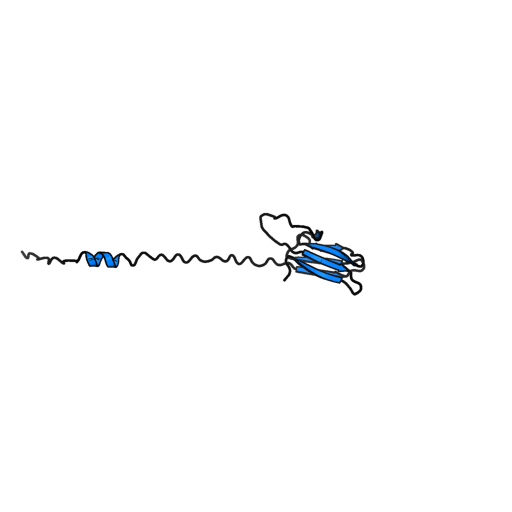
ATOM 838 O O . LYS A 1 106 ? -13.648 1.315 6.765 1.00 94.69 106 LYS A O 1
ATOM 843 N N . THR A 1 107 ? -13.188 -0.875 6.874 1.00 94.94 107 THR A N 1
ATOM 844 C CA . THR A 1 107 ? -14.564 -1.381 6.911 1.00 94.94 107 THR A CA 1
ATOM 845 C C . THR A 1 107 ? -14.865 -1.939 8.299 1.00 94.94 107 THR A C 1
ATOM 847 O O . THR A 1 107 ? -13.973 -2.056 9.139 1.00 94.94 107 THR A O 1
ATOM 850 N N . LYS A 1 108 ? -16.122 -2.312 8.556 1.00 93.69 108 LYS A N 1
ATOM 851 C CA . LYS A 1 108 ? -16.519 -2.949 9.825 1.00 93.69 108 LYS A CA 1
ATOM 852 C C . LYS A 1 108 ? -15.802 -4.283 10.058 1.00 93.69 108 LYS A C 1
ATOM 854 O O . LYS A 1 108 ? -15.462 -4.591 11.193 1.00 93.69 108 LYS A O 1
ATOM 859 N N . ASP A 1 109 ? -15.507 -5.011 8.982 1.00 91.69 109 ASP A N 1
ATOM 860 C CA . ASP A 1 109 ? -14.941 -6.364 9.035 1.00 91.69 109 ASP A CA 1
ATOM 861 C C . ASP A 1 109 ? -13.407 -6.385 8.889 1.00 91.69 109 ASP A C 1
ATOM 863 O O . ASP A 1 109 ? -12.764 -7.429 9.014 1.00 91.69 109 ASP A O 1
ATOM 867 N N . GLY A 1 110 ? -12.780 -5.234 8.620 1.00 91.31 110 GLY A N 1
ATOM 868 C CA . GLY A 1 110 ? -11.336 -5.149 8.430 1.00 91.31 110 GLY A CA 1
ATOM 869 C C . GLY A 1 110 ? -10.895 -4.069 7.449 1.00 91.31 110 GLY A C 1
ATOM 870 O O . GLY A 1 110 ? -11.414 -2.958 7.445 1.00 91.31 110 GLY A O 1
ATOM 871 N N . ILE A 1 111 ? -9.910 -4.394 6.611 1.00 93.94 111 ILE A N 1
ATOM 872 C CA . ILE A 1 111 ? -9.325 -3.480 5.624 1.00 93.94 111 ILE A CA 1
ATOM 873 C C . ILE A 1 111 ? -9.638 -4.025 4.235 1.00 93.94 111 ILE A C 1
ATOM 875 O O . ILE A 1 111 ? -9.293 -5.166 3.939 1.00 93.94 111 ILE A O 1
ATOM 879 N N . SER A 1 112 ? -10.273 -3.207 3.403 1.00 94.88 112 SER A N 1
ATOM 880 C CA . SER A 1 112 ? -10.462 -3.478 1.980 1.00 94.88 112 SER A CA 1
ATOM 881 C C . SER A 1 112 ? -9.317 -2.857 1.183 1.00 94.88 112 SER A C 1
ATOM 883 O O . SER A 1 112 ? -8.938 -1.712 1.447 1.00 94.88 112 SER A O 1
ATOM 885 N N . LEU A 1 113 ? -8.783 -3.607 0.217 1.00 94.06 113 LEU A N 1
ATOM 886 C CA . LEU A 1 113 ? -7.819 -3.132 -0.773 1.00 94.06 113 LEU A CA 1
ATOM 887 C C . LEU A 1 113 ? -8.455 -3.164 -2.156 1.00 94.06 113 LEU A C 1
ATOM 889 O O . LEU A 1 113 ? -8.900 -4.215 -2.612 1.00 94.06 113 LEU A O 1
ATOM 893 N N . VAL A 1 114 ? -8.422 -2.030 -2.849 1.00 94.50 114 VAL A N 1
ATOM 894 C CA . VAL A 1 114 ? -8.871 -1.930 -4.238 1.00 94.50 114 VAL A CA 1
ATOM 895 C C . VAL A 1 114 ? -7.754 -1.341 -5.088 1.00 94.50 114 VAL A C 1
ATOM 897 O O . VAL A 1 114 ? -7.383 -0.180 -4.921 1.00 94.50 114 VAL A O 1
ATOM 900 N N . GLY A 1 115 ? -7.240 -2.133 -6.027 1.00 92.31 115 GLY A N 1
ATOM 901 C CA . GLY A 1 115 ? -6.347 -1.645 -7.074 1.00 92.31 115 GLY A CA 1
ATOM 902 C C . GLY A 1 115 ? -7.129 -0.848 -8.118 1.00 92.31 115 GLY A C 1
ATOM 903 O O . GLY A 1 115 ? -8.093 -1.345 -8.696 1.00 92.31 115 GLY A O 1
ATOM 904 N N . LYS A 1 116 ? -6.753 0.413 -8.336 1.00 89.94 116 LYS A N 1
ATOM 905 C CA . LYS A 1 116 ? -7.352 1.301 -9.349 1.00 89.94 116 LYS A CA 1
ATOM 906 C C . LYS A 1 116 ? -6.505 1.398 -10.613 1.00 89.94 116 LYS A C 1
ATOM 908 O O . LYS A 1 116 ? -7.047 1.635 -11.690 1.00 89.94 116 LYS A O 1
ATOM 913 N N . LYS A 1 117 ? -5.188 1.226 -10.490 1.00 87.56 117 LYS A N 1
ATOM 914 C CA . LYS A 1 117 ? -4.229 1.298 -11.597 1.00 87.56 117 LYS A CA 1
ATOM 915 C C . L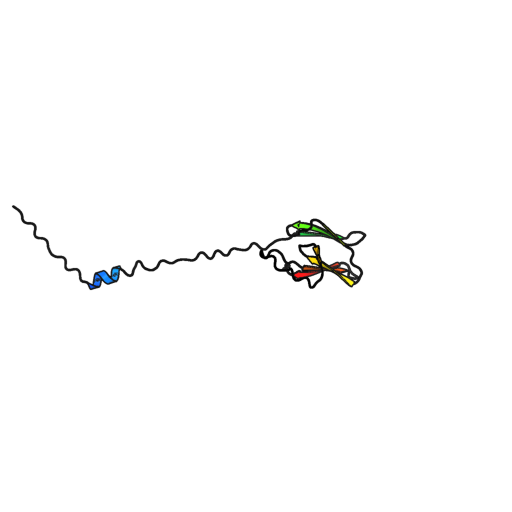YS A 1 117 ? -3.004 0.447 -11.287 1.00 87.56 117 LYS A C 1
ATOM 917 O O . LYS A 1 117 ? -2.666 0.276 -10.118 1.00 87.56 117 LYS A O 1
ATOM 922 N N . GLY A 1 118 ? -2.337 -0.058 -12.326 1.00 83.50 118 GLY A N 1
ATOM 923 C CA . GLY A 1 118 ? -1.057 -0.766 -12.199 1.00 83.50 118 GLY A CA 1
ATOM 924 C C . GLY A 1 118 ? -1.138 -2.121 -11.486 1.00 83.50 118 GLY A C 1
ATOM 925 O O . GLY A 1 118 ? -0.102 -2.695 -11.175 1.00 83.50 118 GLY A O 1
ATOM 926 N N . THR A 1 119 ? -2.347 -2.631 -11.244 1.00 82.62 119 THR A N 1
ATOM 927 C CA . THR A 1 119 ? -2.641 -3.922 -10.608 1.00 82.62 119 THR A CA 1
ATOM 928 C C . THR A 1 119 ? -3.366 -4.827 -11.607 1.00 82.62 119 THR A C 1
ATOM 930 O O . THR A 1 119 ? -4.166 -4.321 -12.397 1.00 82.62 119 THR A O 1
ATOM 933 N N . ALA A 1 120 ? -3.056 -6.127 -11.599 1.00 71.56 120 ALA A N 1
ATOM 934 C CA . ALA A 1 120 ? -3.673 -7.131 -12.474 1.00 71.56 120 ALA A CA 1
ATOM 935 C C . ALA A 1 120 ? -5.077 -7.542 -12.011 1.00 71.56 120 ALA A C 1
ATOM 937 O O . ALA A 1 120 ? -5.345 -7.427 -10.793 1.00 71.56 120 ALA A O 1
#